Protein AF-A0A937ZU94-F1 (afdb_monomer)

pLDDT: mean 85.12, std 18.33, range [48.28, 98.69]

Solvent-accessible surface area (backbone atoms only — not comparable to full-atom values): 4551 Å² total; per-residue (Å²): 121,68,70,60,52,57,54,52,53,54,54,57,53,61,64,58,63,73,72,78,61,77,63,52,57,60,97,44,67,57,52,100,79,33,17,34,50,74,45,81,78,50,101,92,38,71,51,70,46,46,36,59,48,95,64,30,52,68,70,55,37,59,48,50,32,51,49,52,53,50,55,62,75,74,108

Structure (mmCIF, N/CA/C/O backbone):
data_AF-A0A937ZU94-F1
#
_entry.id   AF-A0A937ZU94-F1
#
loop_
_atom_site.grou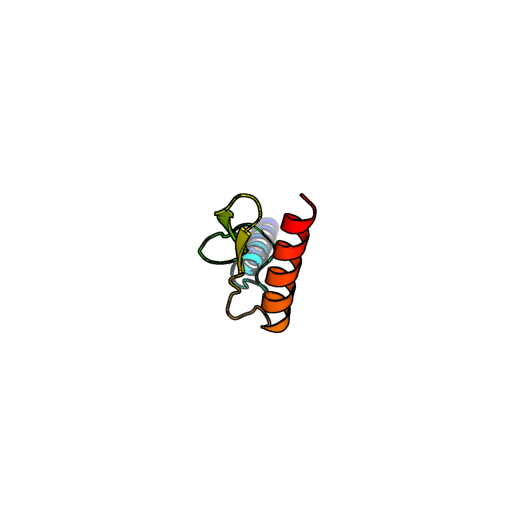p_PDB
_atom_site.id
_atom_site.type_symbol
_atom_site.label_atom_id
_atom_site.label_alt_id
_atom_site.label_comp_id
_atom_site.label_asym_id
_atom_site.label_entity_id
_atom_site.label_seq_id
_atom_site.pdbx_PDB_ins_code
_atom_site.Cartn_x
_atom_site.Cartn_y
_atom_site.Cartn_z
_atom_site.occupancy
_atom_site.B_iso_or_equiv
_atom_site.auth_seq_id
_atom_site.auth_comp_id
_atom_site.auth_asym_id
_atom_site.auth_atom_id
_atom_site.pdbx_PDB_model_num
ATOM 1 N N . MET A 1 1 ? -0.936 10.183 -51.571 1.00 48.28 1 MET A N 1
ATOM 2 C CA . MET A 1 1 ? -1.325 8.940 -50.865 1.00 48.28 1 MET A CA 1
ATOM 3 C C . MET A 1 1 ? -0.210 8.392 -49.965 1.00 48.28 1 MET A C 1
ATOM 5 O O . MET A 1 1 ? -0.522 7.728 -48.992 1.00 48.28 1 MET A O 1
ATOM 9 N N . GLU A 1 2 ? 1.062 8.739 -50.199 1.00 52.53 2 GLU A N 1
ATOM 10 C CA . GLU A 1 2 ? 2.206 8.280 -49.380 1.00 52.53 2 GLU A CA 1
ATOM 11 C C . GLU A 1 2 ? 2.355 9.018 -48.031 1.00 52.53 2 GLU A C 1
ATOM 13 O O . GLU A 1 2 ? 2.765 8.437 -47.030 1.00 52.53 2 GLU A O 1
ATOM 18 N N . ILE A 1 3 ? 1.918 10.282 -47.958 1.00 57.56 3 ILE A N 1
ATOM 19 C CA . ILE A 1 3 ? 2.031 11.122 -46.749 1.00 57.56 3 ILE A CA 1
ATOM 20 C C . ILE A 1 3 ? 1.080 10.649 -45.627 1.00 57.56 3 ILE A C 1
ATOM 22 O O . ILE A 1 3 ? 1.403 10.758 -44.446 1.00 57.56 3 ILE A O 1
ATOM 26 N N . HIS A 1 4 ? -0.084 10.082 -45.972 1.00 50.59 4 HIS A N 1
ATOM 27 C CA . HIS A 1 4 ? -1.044 9.547 -44.993 1.00 50.59 4 HIS A CA 1
ATOM 28 C C . HIS A 1 4 ? -0.601 8.199 -44.415 1.00 50.59 4 HIS A C 1
ATOM 30 O O . HIS A 1 4 ? -0.891 7.911 -43.255 1.00 50.59 4 HIS A O 1
ATOM 36 N N . LEU A 1 5 ? 0.150 7.416 -45.195 1.00 54.59 5 LEU A N 1
ATOM 37 C CA . LEU A 1 5 ? 0.676 6.116 -44.789 1.00 54.59 5 LEU A CA 1
ATOM 38 C C . LEU A 1 5 ? 1.792 6.274 -43.741 1.00 54.59 5 LEU A C 1
ATOM 40 O O . LEU A 1 5 ? 1.757 5.614 -42.705 1.00 54.59 5 LEU A O 1
ATOM 44 N N . CYS A 1 6 ? 2.698 7.242 -43.934 1.00 51.88 6 CYS A N 1
ATOM 45 C CA . CYS A 1 6 ? 3.719 7.595 -42.938 1.00 51.88 6 CYS A CA 1
ATOM 46 C C . CYS A 1 6 ? 3.123 8.204 -41.657 1.00 51.88 6 CYS A C 1
ATOM 48 O O . CYS A 1 6 ? 3.596 7.913 -40.559 1.00 51.88 6 CYS A O 1
ATOM 50 N N . ARG A 1 7 ? 2.064 9.023 -41.770 1.00 55.69 7 ARG A N 1
ATOM 51 C CA . ARG A 1 7 ? 1.383 9.619 -40.602 1.00 55.69 7 ARG A CA 1
ATOM 52 C C . ARG A 1 7 ? 0.612 8.579 -39.783 1.00 55.69 7 ARG A C 1
ATOM 54 O O . ARG A 1 7 ? 0.648 8.645 -38.560 1.00 55.69 7 ARG A O 1
ATOM 61 N N . GLY A 1 8 ? -0.043 7.615 -40.434 1.00 55.84 8 GLY A N 1
ATOM 62 C CA . GLY A 1 8 ? -0.732 6.509 -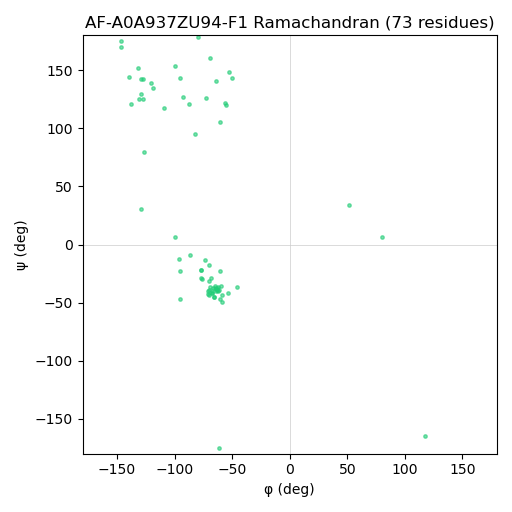39.759 1.00 55.84 8 GLY A CA 1
ATOM 63 C C . GLY A 1 8 ? 0.232 5.548 -39.056 1.00 55.84 8 GLY A C 1
ATOM 64 O O . GLY A 1 8 ? 0.000 5.180 -37.905 1.00 55.84 8 GLY A O 1
ATOM 65 N N . ALA A 1 9 ? 1.354 5.216 -39.704 1.00 58.69 9 ALA A N 1
ATOM 66 C CA . ALA A 1 9 ? 2.399 4.376 -39.119 1.00 58.69 9 ALA A CA 1
ATOM 67 C C . ALA A 1 9 ? 3.046 5.018 -37.877 1.00 58.69 9 ALA A C 1
ATOM 69 O O . ALA A 1 9 ? 3.278 4.337 -36.881 1.00 58.69 9 ALA A O 1
ATOM 70 N N . ALA A 1 10 ? 3.271 6.337 -37.895 1.00 59.84 10 ALA A N 1
ATOM 71 C CA . ALA A 1 10 ? 3.833 7.058 -36.752 1.00 59.84 10 ALA A CA 1
ATOM 72 C C . ALA A 1 10 ? 2.902 7.055 -35.522 1.00 59.84 10 ALA A C 1
ATOM 74 O O . ALA A 1 10 ? 3.374 6.918 -34.395 1.00 59.84 10 ALA A O 1
ATOM 75 N N . ILE A 1 11 ? 1.582 7.162 -35.723 1.00 60.25 11 ILE A N 1
ATOM 76 C CA . ILE A 1 11 ? 0.597 7.153 -34.625 1.00 60.25 11 ILE A CA 1
ATOM 77 C C . ILE A 1 11 ? 0.480 5.757 -33.996 1.00 60.25 11 ILE A C 1
ATOM 79 O O . ILE A 1 11 ? 0.411 5.638 -32.773 1.00 60.25 11 ILE A O 1
ATOM 83 N N . ALA A 1 12 ? 0.513 4.699 -34.811 1.00 59.72 12 ALA A N 1
ATOM 84 C CA . ALA A 1 12 ? 0.453 3.322 -34.320 1.00 59.72 12 ALA A CA 1
ATOM 85 C C . ALA A 1 12 ? 1.657 2.968 -33.429 1.00 59.72 12 ALA A C 1
ATOM 87 O O . ALA A 1 12 ? 1.493 2.309 -32.405 1.00 59.72 12 ALA A O 1
ATOM 88 N N . VAL A 1 13 ? 2.854 3.461 -33.766 1.00 59.69 13 VAL A N 1
ATOM 89 C CA . VAL A 1 13 ? 4.067 3.224 -32.970 1.00 59.69 13 VAL A CA 1
ATOM 90 C C . VAL A 1 13 ? 3.975 3.897 -31.595 1.00 59.69 13 VAL A C 1
ATOM 92 O O . VAL A 1 13 ? 4.228 3.235 -30.594 1.00 59.69 13 VAL A O 1
ATOM 95 N N . VAL A 1 14 ? 3.527 5.154 -31.496 1.00 60.03 14 VAL A N 1
ATOM 96 C CA . VAL A 1 14 ? 3.429 5.868 -30.201 1.00 60.03 14 VAL A CA 1
ATOM 97 C C . VAL A 1 14 ? 2.455 5.193 -29.224 1.00 60.03 14 VAL A C 1
ATOM 99 O O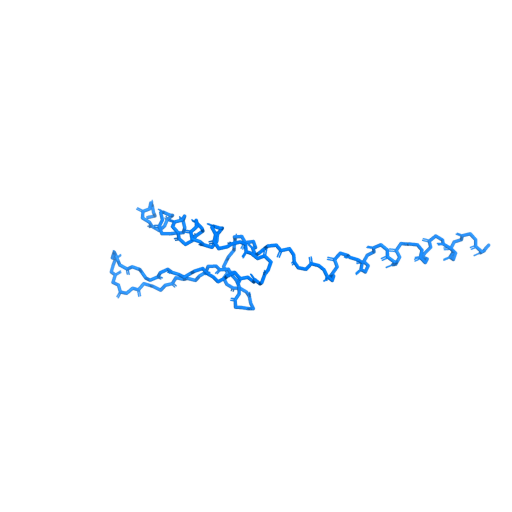 . VAL A 1 14 ? 2.740 5.127 -28.029 1.00 60.03 14 VAL A O 1
ATOM 102 N N . LEU A 1 15 ? 1.343 4.635 -29.713 1.00 59.44 15 LEU A N 1
ATOM 103 C CA . LEU A 1 15 ? 0.359 3.948 -28.864 1.00 59.44 15 LEU A CA 1
ATOM 104 C C . LEU A 1 15 ? 0.893 2.634 -28.270 1.00 59.44 15 LEU A C 1
ATOM 106 O O . LEU A 1 15 ? 0.497 2.256 -27.170 1.00 59.44 15 LEU A O 1
ATOM 110 N N . THR A 1 16 ? 1.822 1.958 -28.952 1.00 59.84 16 THR A N 1
ATOM 111 C CA . THR A 1 16 ? 2.392 0.689 -28.460 1.00 59.84 16 THR A CA 1
ATOM 112 C C . THR A 1 16 ? 3.426 0.855 -27.341 1.00 59.84 16 THR A C 1
ATOM 114 O O . THR A 1 16 ? 3.610 -0.071 -26.555 1.00 59.84 16 THR A O 1
ATOM 117 N N . LEU A 1 17 ? 4.057 2.030 -27.189 1.00 56.47 17 LEU A N 1
ATOM 118 C CA . LEU A 1 17 ? 5.046 2.255 -26.121 1.00 56.47 17 LEU A CA 1
ATOM 119 C C . LEU A 1 17 ? 4.421 2.485 -24.735 1.00 56.47 17 LEU A C 1
ATOM 121 O O . LEU A 1 17 ? 5.087 2.248 -23.730 1.00 56.47 17 LEU A O 1
ATOM 125 N N . ALA A 1 18 ? 3.153 2.902 -24.653 1.00 56.28 18 ALA A N 1
ATOM 126 C CA . ALA A 1 18 ? 2.478 3.135 -23.371 1.00 56.28 18 ALA A CA 1
ATOM 127 C C . ALA A 1 18 ? 2.111 1.836 -22.624 1.00 56.28 18 ALA A C 1
ATOM 129 O O . ALA A 1 18 ? 1.784 1.883 -21.441 1.00 56.28 18 ALA A O 1
ATOM 130 N N . ALA A 1 19 ? 2.169 0.680 -23.295 1.00 54.97 19 ALA A N 1
ATOM 131 C CA . ALA A 1 19 ? 1.713 -0.597 -22.746 1.00 54.97 19 ALA A CA 1
ATOM 132 C C . ALA A 1 19 ? 2.824 -1.446 -22.099 1.00 54.97 19 ALA A C 1
ATOM 134 O O . ALA A 1 19 ? 2.531 -2.291 -21.258 1.00 54.97 19 ALA A O 1
ATOM 135 N N . CYS A 1 20 ? 4.096 -1.244 -22.462 1.00 56.97 20 CYS A N 1
ATOM 136 C CA . CYS A 1 20 ? 5.179 -2.169 -22.087 1.00 56.97 20 CYS A CA 1
ATOM 137 C C . CYS A 1 20 ? 6.025 -1.734 -20.879 1.00 56.97 20 CYS A C 1
ATOM 139 O O . CYS A 1 20 ? 7.007 -2.397 -20.556 1.00 56.97 20 CYS A O 1
ATOM 141 N N . GLY A 1 21 ? 5.660 -0.652 -20.191 1.00 55.56 21 GLY A N 1
ATOM 142 C CA . GLY A 1 21 ? 6.364 -0.182 -18.999 1.00 55.56 21 GLY A CA 1
ATOM 143 C C . GLY A 1 21 ? 5.402 0.002 -17.838 1.00 55.56 21 GLY A C 1
ATOM 144 O O . GLY A 1 21 ? 4.982 1.123 -17.569 1.00 55.56 21 GLY A O 1
ATOM 145 N N . GLY A 1 22 ? 5.037 -1.086 -17.157 1.00 71.69 22 GLY A N 1
ATOM 146 C CA . GLY A 1 22 ? 4.269 -1.000 -15.917 1.00 71.69 22 GLY A CA 1
ATOM 147 C C . GLY A 1 22 ? 5.069 -0.214 -14.879 1.00 71.69 22 GLY A C 1
ATOM 148 O O . GLY A 1 22 ? 6.065 -0.712 -14.348 1.00 71.69 22 GLY A O 1
ATOM 149 N N . GLY A 1 23 ? 4.670 1.036 -14.634 1.00 86.88 23 GLY A N 1
ATOM 150 C CA . GLY A 1 23 ? 5.259 1.883 -13.602 1.00 86.88 23 GLY A CA 1
ATOM 151 C C . GLY A 1 23 ? 5.087 1.293 -12.194 1.00 86.88 23 GLY A C 1
ATOM 152 O O . GLY A 1 23 ? 4.589 0.173 -12.029 1.00 86.88 23 GLY A O 1
ATOM 153 N N . PRO A 1 24 ? 5.494 2.033 -11.149 1.00 94.12 24 PRO A N 1
ATOM 154 C CA . PRO A 1 24 ? 5.201 1.648 -9.774 1.00 94.12 24 PRO A CA 1
ATOM 155 C C . PRO A 1 24 ? 3.710 1.336 -9.601 1.00 94.12 24 PRO A C 1
ATOM 157 O O . PRO A 1 24 ? 2.860 1.994 -10.203 1.00 94.12 24 PRO A O 1
ATOM 160 N N . THR A 1 25 ? 3.393 0.339 -8.779 1.00 96.25 25 THR A N 1
ATOM 161 C CA . THR A 1 25 ? 2.017 -0.027 -8.459 1.00 96.25 25 THR A CA 1
ATOM 162 C C . THR A 1 25 ? 1.293 1.182 -7.891 1.00 96.25 25 THR A C 1
ATOM 164 O O . THR A 1 25 ? 1.703 1.772 -6.891 1.00 96.25 25 THR A O 1
ATOM 167 N N . LEU A 1 26 ? 0.207 1.540 -8.562 1.00 95.69 26 LEU A N 1
ATOM 168 C CA . LEU A 1 26 ? -0.676 2.623 -8.169 1.00 95.69 26 LEU A CA 1
ATOM 169 C C . LEU A 1 26 ? -1.448 2.258 -6.878 1.00 95.69 26 LEU A C 1
ATOM 171 O O . LEU A 1 26 ? -1.563 1.086 -6.506 1.00 95.69 26 LEU A O 1
ATOM 175 N N . TYR A 1 27 ? -1.973 3.265 -6.178 1.00 97.50 27 TYR A N 1
ATOM 176 C CA . TYR A 1 27 ? -2.843 3.048 -5.021 1.00 97.50 27 TYR A CA 1
ATOM 177 C C . TYR A 1 27 ? -4.291 2.782 -5.466 1.00 97.50 27 TYR A C 1
ATOM 179 O O . TYR A 1 27 ? -5.064 3.713 -5.682 1.00 97.50 27 TYR A O 1
ATOM 187 N N . GLN A 1 28 ? -4.664 1.507 -5.578 1.00 97.38 28 GLN A N 1
ATOM 188 C CA . GLN A 1 28 ? -6.024 1.040 -5.885 1.00 97.38 28 GLN A CA 1
ATOM 189 C C . GLN A 1 28 ? -6.316 -0.275 -5.166 1.00 97.38 28 GLN A C 1
ATOM 191 O O . GLN A 1 28 ? -5.393 -0.902 -4.645 1.00 97.38 28 GLN A O 1
ATOM 196 N N . GLN A 1 29 ? -7.582 -0.707 -5.179 1.00 97.69 29 GLN A N 1
ATOM 197 C CA . GLN A 1 29 ? -7.938 -2.080 -4.820 1.00 97.69 29 GLN A CA 1
ATOM 198 C C . GLN A 1 29 ? -7.121 -3.082 -5.632 1.00 97.69 29 GLN A C 1
ATOM 200 O O . GLN A 1 29 ? -6.749 -2.811 -6.770 1.00 97.69 29 GLN A O 1
ATOM 205 N N . GLU A 1 30 ? -6.848 -4.231 -5.031 1.00 97.50 30 GLU A N 1
ATOM 206 C CA . GLU A 1 30 ? -6.053 -5.284 -5.644 1.00 97.50 30 GLU A CA 1
ATOM 207 C C . GLU A 1 30 ? -6.618 -5.706 -7.011 1.00 97.50 30 GLU A C 1
ATOM 209 O O . GLU A 1 30 ? -7.756 -6.164 -7.118 1.00 97.50 30 GLU A O 1
ATOM 214 N N . VAL A 1 31 ? -5.799 -5.546 -8.051 1.00 95.31 31 VAL A N 1
ATOM 215 C CA . VAL A 1 31 ? -6.049 -6.005 -9.421 1.00 95.31 31 VAL A CA 1
ATOM 216 C C . VAL A 1 31 ? -4.816 -6.779 -9.863 1.00 95.31 31 VAL A C 1
ATOM 218 O O . VAL A 1 31 ? -3.691 -6.308 -9.689 1.00 95.31 31 VAL A O 1
ATOM 221 N N . ASP A 1 32 ? -5.018 -7.991 -10.380 1.00 93.69 32 ASP A N 1
ATOM 222 C CA . ASP A 1 32 ? -3.941 -8.895 -10.806 1.00 93.69 32 ASP A CA 1
ATOM 223 C C . ASP A 1 32 ? -2.857 -9.116 -9.726 1.00 93.69 32 ASP A C 1
ATOM 225 O O . ASP A 1 32 ? -1.672 -9.263 -10.019 1.00 93.69 32 ASP A O 1
ATOM 229 N N . GLY 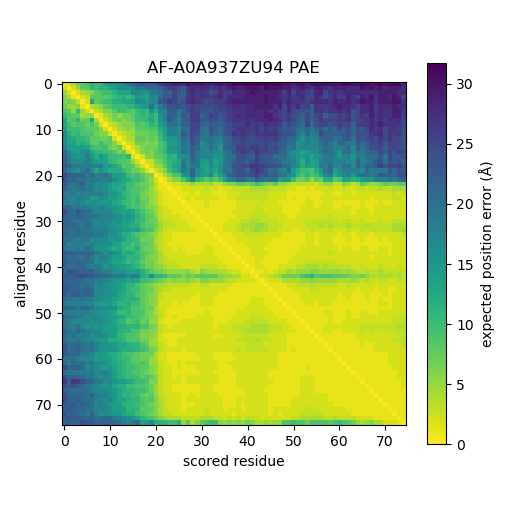A 1 33 ? -3.266 -9.120 -8.449 1.00 94.69 33 GLY A N 1
ATOM 230 C CA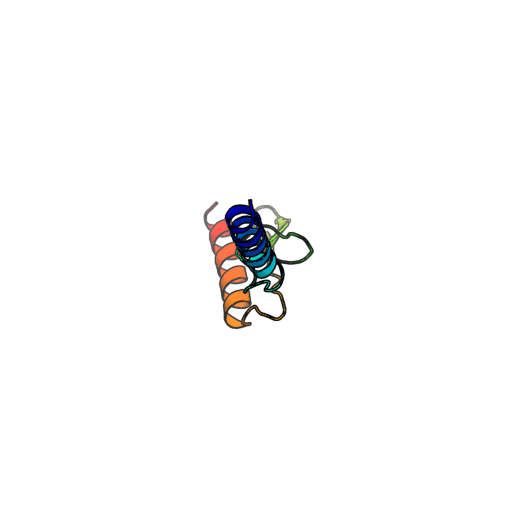 . GLY A 1 33 ? -2.381 -9.321 -7.296 1.00 94.69 33 GLY A CA 1
ATOM 231 C C . GLY A 1 33 ? -1.593 -8.083 -6.850 1.00 94.69 33 GLY A C 1
ATOM 232 O O . GLY A 1 33 ? -0.757 -8.196 -5.951 1.00 94.69 33 GLY A O 1
ATOM 233 N N . TYR A 1 34 ? -1.850 -6.906 -7.431 1.00 97.06 34 TYR A N 1
ATOM 234 C CA . TYR A 1 34 ? -1.203 -5.643 -7.066 1.00 97.06 34 TYR A CA 1
ATOM 235 C C . TYR A 1 34 ? -2.212 -4.587 -6.607 1.00 97.06 34 TYR A C 1
ATOM 237 O O . TYR A 1 34 ? -3.256 -4.400 -7.224 1.00 97.06 34 TYR A O 1
ATOM 245 N N . GLY A 1 35 ? -1.871 -3.838 -5.558 1.00 98.00 35 GLY A N 1
ATOM 246 C CA . GLY A 1 35 ? -2.753 -2.858 -4.916 1.00 98.00 35 GLY A CA 1
ATOM 247 C C . GLY A 1 35 ? -3.045 -3.216 -3.459 1.00 98.00 35 GLY A C 1
ATOM 248 O O . GLY A 1 35 ? -2.335 -4.027 -2.861 1.00 98.00 35 GLY A O 1
ATOM 249 N N . TYR A 1 36 ? -4.066 -2.590 -2.872 1.00 98.50 36 TYR A N 1
ATOM 250 C CA . TYR A 1 36 ? -4.500 -2.870 -1.508 1.00 98.50 36 TYR A CA 1
ATOM 251 C C . TYR A 1 36 ? -5.645 -3.881 -1.454 1.00 98.50 36 TYR A C 1
ATOM 253 O O . TYR A 1 36 ? -6.599 -3.831 -2.230 1.00 98.50 36 TYR A O 1
ATOM 261 N N . SER A 1 37 ? -5.610 -4.730 -0.437 1.00 98.31 37 SER A N 1
ATOM 262 C CA . SER A 1 37 ? -6.735 -5.563 -0.028 1.00 98.31 37 SER A CA 1
ATOM 263 C C . SER A 1 37 ? -6.943 -5.450 1.481 1.00 98.31 37 SER A C 1
ATOM 265 O O . SER A 1 37 ? -6.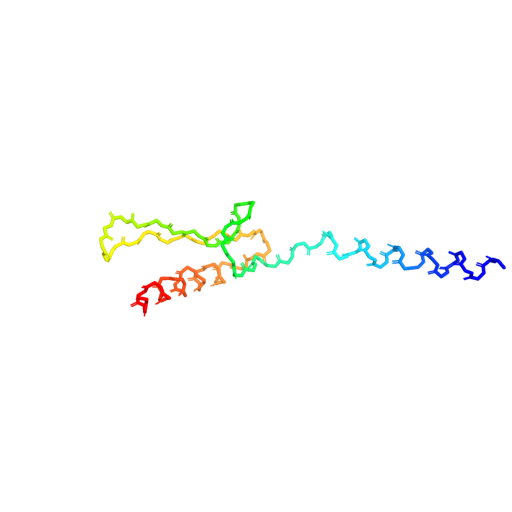032 -5.123 2.250 1.00 98.31 37 SER A O 1
ATOM 267 N N . GLN A 1 38 ? -8.189 -5.646 1.913 1.00 97.62 38 GLN A N 1
ATOM 268 C CA . GLN A 1 38 ? -8.560 -5.576 3.321 1.00 97.62 38 GLN A CA 1
ATOM 269 C C . GLN A 1 38 ? -9.549 -6.679 3.673 1.00 97.62 38 GLN A C 1
ATOM 271 O O . GLN A 1 38 ? -10.442 -7.000 2.891 1.00 97.62 38 GLN A O 1
ATOM 276 N N . GLN A 1 39 ? -9.415 -7.212 4.881 1.00 97.69 39 GLN A N 1
ATOM 277 C CA . GLN A 1 39 ? -10.351 -8.172 5.444 1.00 97.69 39 GLN A CA 1
ATOM 278 C C . GLN A 1 39 ? -10.740 -7.727 6.849 1.00 97.69 39 GLN A C 1
ATOM 280 O O . GLN A 1 39 ? -9.874 -7.537 7.708 1.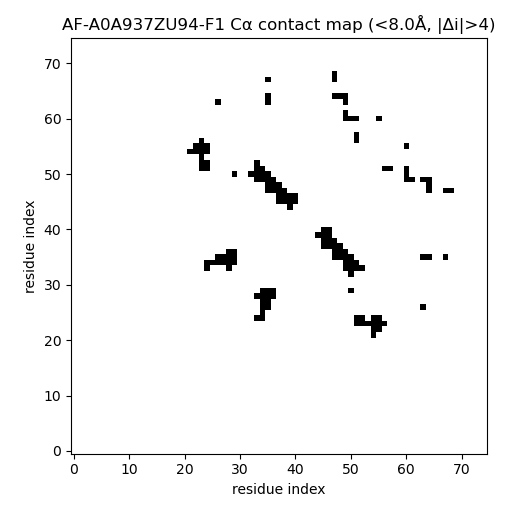00 97.69 39 GLN A O 1
ATOM 285 N N . GLN A 1 40 ? -12.043 -7.590 7.089 1.00 97.44 40 GLN A N 1
ATOM 286 C CA . GLN A 1 40 ? -12.559 -7.388 8.435 1.00 97.44 40 GLN A CA 1
ATOM 287 C C . GLN A 1 40 ? -12.459 -8.699 9.214 1.00 97.44 40 GLN A C 1
ATOM 289 O O . GLN A 1 40 ? -12.922 -9.743 8.760 1.00 97.44 40 GLN A O 1
ATOM 294 N N . ILE A 1 41 ? -11.821 -8.638 10.377 1.00 97.81 41 ILE A N 1
ATOM 295 C CA . ILE A 1 41 ? -11.703 -9.762 11.307 1.00 97.81 41 ILE A CA 1
ATOM 296 C C . ILE A 1 41 ? -12.818 -9.657 12.354 1.00 97.81 41 ILE A C 1
ATOM 298 O O . ILE A 1 41 ? -13.496 -10.638 12.629 1.00 97.81 41 ILE A O 1
ATOM 302 N N . GLU A 1 42 ? -13.008 -8.458 12.915 1.00 96.56 42 GLU A N 1
ATOM 303 C CA . GLU A 1 42 ? -14.039 -8.098 13.900 1.00 96.56 42 GLU A CA 1
ATOM 304 C C . GLU A 1 42 ? -14.471 -6.636 13.676 1.00 96.56 42 GLU A C 1
ATOM 306 O O . GLU A 1 42 ? -13.869 -5.926 12.868 1.00 96.56 42 GLU A O 1
ATOM 311 N N . GLY A 1 43 ? -15.481 -6.157 14.416 1.00 92.56 43 GLY A N 1
ATOM 312 C CA . GLY A 1 43 ? -16.087 -4.826 14.247 1.00 92.56 43 GLY A CA 1
ATOM 313 C C . GLY A 1 43 ? -15.098 -3.660 14.096 1.00 92.56 43 GLY A C 1
ATOM 314 O O . GLY A 1 43 ? -15.327 -2.784 13.273 1.00 92.56 43 GLY A O 1
ATOM 315 N N . ASN A 1 44 ? -13.968 -3.694 14.810 1.00 92.12 44 ASN A N 1
ATOM 316 C CA . ASN A 1 44 ? -12.920 -2.669 14.751 1.00 92.12 44 ASN A CA 1
ATOM 317 C C . ASN A 1 44 ? -11.515 -3.262 14.529 1.00 92.12 44 ASN A C 1
ATOM 319 O O . ASN A 1 44 ? -10.519 -2.770 15.057 1.00 92.12 44 ASN A O 1
ATOM 323 N N . ARG A 1 45 ? -11.419 -4.393 13.820 1.00 97.31 45 ARG A N 1
ATOM 324 C CA . ARG A 1 45 ? -10.134 -5.052 13.567 1.00 97.31 45 ARG A CA 1
ATOM 325 C C . ARG A 1 45 ? -10.059 -5.530 12.133 1.00 97.31 45 ARG A C 1
ATOM 327 O O . ARG A 1 45 ? -10.851 -6.369 11.712 1.00 97.31 45 ARG A O 1
ATOM 334 N N . TYR A 1 46 ? -9.058 -5.036 11.417 1.00 98.12 46 TYR A N 1
ATOM 335 C CA . TYR A 1 46 ? -8.868 -5.300 9.998 1.00 98.12 46 TYR A CA 1
ATOM 336 C C . TYR A 1 46 ? -7.453 -5.801 9.735 1.00 98.12 46 TYR A C 1
ATOM 338 O O . TYR A 1 46 ? -6.487 -5.331 10.336 1.00 98.12 46 TYR A O 1
ATOM 346 N N . ARG A 1 47 ? -7.331 -6.751 8.810 1.00 98.06 47 ARG A N 1
ATOM 347 C CA . ARG A 1 47 ? -6.063 -7.068 8.156 1.00 98.06 47 ARG A CA 1
ATOM 348 C C . ARG A 1 47 ? -5.984 -6.242 6.884 1.00 98.06 47 ARG A C 1
ATOM 350 O O . ARG A 1 47 ? -6.902 -6.301 6.073 1.00 98.06 47 ARG A O 1
ATOM 357 N N . VAL A 1 48 ? -4.889 -5.511 6.718 1.00 98.00 48 VAL A N 1
ATOM 358 C CA . VAL A 1 48 ? -4.617 -4.690 5.536 1.00 98.00 48 VAL A CA 1
ATOM 359 C C . VAL A 1 48 ? -3.346 -5.200 4.881 1.00 98.00 48 VAL A C 1
ATOM 361 O O . VAL A 1 48 ? -2.358 -5.461 5.569 1.00 98.00 48 VAL A O 1
ATOM 364 N N . VAL A 1 49 ? -3.378 -5.350 3.563 1.00 98.31 49 VAL A N 1
ATOM 365 C CA . VAL A 1 49 ? -2.231 -5.756 2.749 1.00 98.31 49 VAL A CA 1
ATOM 366 C C . VAL A 1 49 ? -2.090 -4.768 1.600 1.00 98.31 49 VAL A C 1
ATOM 368 O O . VAL A 1 49 ? -3.089 -4.294 1.064 1.00 98.31 49 VAL A O 1
ATOM 371 N N . PHE A 1 50 ? -0.849 -4.448 1.235 1.00 98.69 50 PHE A N 1
ATOM 372 C CA . PHE A 1 50 ? -0.535 -3.783 -0.023 1.00 98.69 50 PHE A CA 1
ATOM 373 C C . PHE A 1 50 ? 0.542 -4.584 -0.752 1.00 98.69 50 PHE A C 1
ATOM 375 O O . PHE A 1 50 ? 1.617 -4.817 -0.195 1.00 98.69 50 PHE A O 1
ATOM 382 N N . SER A 1 51 ? 0.265 -4.968 -1.994 1.00 98.25 51 SER A N 1
ATOM 383 C CA . SER A 1 51 ? 1.182 -5.717 -2.853 1.00 98.25 51 SER A CA 1
ATOM 384 C C . SER A 1 51 ? 1.690 -4.818 -3.975 1.00 98.25 51 SER A C 1
ATOM 386 O O . SER A 1 51 ? 0.913 -4.339 -4.798 1.00 98.25 51 SER A O 1
ATOM 388 N N . GLY A 1 52 ? 3.002 -4.574 -4.005 1.00 96.94 52 GLY A N 1
ATOM 389 C CA . GLY A 1 52 ? 3.678 -3.835 -5.075 1.00 96.94 52 GLY A CA 1
ATOM 390 C C . GLY A 1 52 ? 4.353 -4.762 -6.089 1.00 96.94 52 GLY A C 1
ATOM 391 O O . GLY A 1 52 ? 4.749 -5.877 -5.754 1.00 96.94 52 GLY A O 1
ATOM 392 N N . ASN A 1 53 ? 4.505 -4.293 -7.325 1.00 95.00 53 ASN A N 1
ATOM 393 C CA . ASN A 1 53 ? 5.290 -4.960 -8.364 1.00 95.00 53 ASN A CA 1
ATOM 394 C C . ASN A 1 53 ? 6.801 -4.705 -8.192 1.00 95.00 53 ASN A C 1
ATOM 396 O O . ASN A 1 53 ? 7.225 -3.953 -7.313 1.00 95.00 53 ASN A O 1
ATOM 400 N N . SER A 1 54 ? 7.625 -5.291 -9.066 1.00 94.25 54 SER A N 1
ATOM 401 C CA . SER A 1 54 ? 9.090 -5.134 -9.041 1.00 94.25 54 SER A CA 1
ATOM 402 C C . SER A 1 54 ? 9.582 -3.693 -9.223 1.00 94.25 54 SER A C 1
ATOM 404 O O . SER A 1 54 ? 10.694 -3.376 -8.814 1.00 94.25 54 SER A O 1
ATOM 406 N N . SER A 1 55 ? 8.770 -2.821 -9.823 1.00 95.12 55 SER A N 1
ATOM 407 C CA . SER A 1 55 ? 9.070 -1.395 -10.012 1.00 95.12 55 SER A CA 1
ATOM 408 C C . SER A 1 55 ? 8.656 -0.538 -8.808 1.00 95.12 55 SER A C 1
ATOM 410 O O . SER A 1 55 ? 8.967 0.653 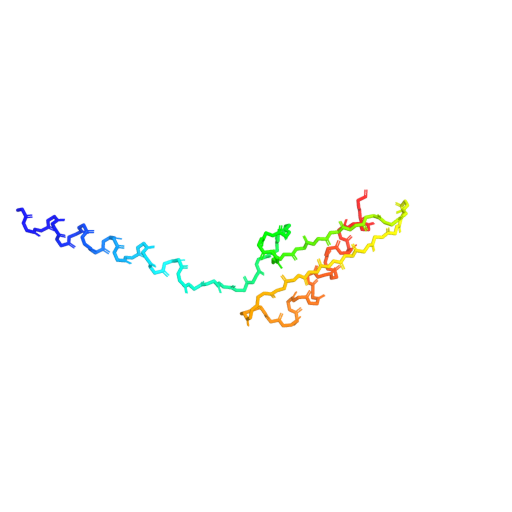-8.753 1.00 95.12 55 SER A O 1
ATOM 412 N N . THR A 1 56 ? 7.935 -1.111 -7.840 1.00 96.50 56 THR A N 1
ATOM 413 C CA . THR A 1 56 ? 7.437 -0.391 -6.669 1.00 96.50 56 THR A CA 1
ATOM 414 C C . THR A 1 56 ? 8.487 -0.399 -5.577 1.00 96.50 56 THR A C 1
ATOM 416 O O . THR A 1 56 ? 8.898 -1.448 -5.083 1.00 96.50 56 THR A O 1
ATOM 419 N N . GLN A 1 57 ? 8.906 0.789 -5.153 1.00 97.88 57 GLN A N 1
ATOM 420 C CA . GLN A 1 57 ? 9.848 0.903 -4.050 1.00 97.88 57 GLN A CA 1
ATOM 421 C C . GLN A 1 57 ? 9.220 0.361 -2.764 1.00 97.88 57 GLN A C 1
ATOM 423 O O . GLN A 1 57 ? 8.055 0.622 -2.458 1.00 97.88 57 GLN A O 1
ATOM 428 N N . ARG A 1 58 ? 10.020 -0.336 -1.956 1.00 97.62 58 ARG A N 1
ATOM 429 C CA . ARG A 1 58 ? 9.578 -0.865 -0.660 1.00 97.62 58 ARG A CA 1
ATOM 430 C C . ARG A 1 58 ? 8.974 0.217 0.241 1.00 97.62 58 ARG A C 1
ATOM 432 O O . ARG A 1 58 ? 7.939 -0.016 0.855 1.00 97.62 58 ARG A O 1
ATOM 439 N N . GLY A 1 59 ? 9.578 1.407 0.274 1.00 98.44 59 GLY A N 1
ATOM 440 C CA . GLY A 1 59 ? 9.050 2.536 1.046 1.00 98.44 59 GLY A CA 1
ATOM 441 C C . GLY A 1 59 ? 7.639 2.945 0.612 1.00 98.44 59 GLY A C 1
ATOM 442 O O . GLY A 1 59 ? 6.809 3.267 1.456 1.00 98.44 59 GLY A O 1
ATOM 443 N N . THR A 1 60 ? 7.328 2.857 -0.684 1.00 98.06 60 THR A N 1
ATOM 444 C CA . THR A 1 60 ? 5.979 3.102 -1.213 1.00 98.06 60 THR A CA 1
ATOM 445 C C . THR A 1 60 ? 4.986 2.053 -0.719 1.00 98.06 60 THR A C 1
ATOM 447 O O . THR A 1 60 ? 3.920 2.421 -0.239 1.00 98.06 60 THR A O 1
ATOM 450 N N . VAL A 1 61 ? 5.349 0.766 -0.752 1.00 98.44 61 VAL A N 1
ATOM 451 C CA . VAL A 1 61 ? 4.510 -0.328 -0.221 1.00 98.44 61 VAL A CA 1
ATOM 452 C C . VAL A 1 61 ? 4.210 -0.124 1.265 1.00 98.44 61 VAL A C 1
ATOM 454 O O . VAL A 1 61 ? 3.054 -0.171 1.685 1.00 98.44 61 VAL A O 1
ATOM 457 N N . GLU A 1 62 ? 5.243 0.153 2.063 1.00 98.50 62 GLU A N 1
ATOM 458 C CA . GLU A 1 62 ? 5.102 0.377 3.503 1.00 98.50 62 GLU A CA 1
ATOM 459 C C . GLU A 1 62 ? 4.274 1.632 3.821 1.00 98.50 62 GLU A C 1
ATOM 461 O O . GLU A 1 62 ? 3.511 1.652 4.788 1.00 98.50 62 GLU A O 1
ATOM 466 N N . ASN A 1 63 ? 4.397 2.682 3.009 1.00 98.62 63 ASN A N 1
ATOM 467 C CA . ASN A 1 63 ? 3.579 3.880 3.154 1.00 98.62 63 ASN A CA 1
ATOM 468 C C . ASN A 1 63 ? 2.121 3.614 2.777 1.00 98.62 63 ASN A C 1
ATOM 470 O O . ASN A 1 63 ? 1.234 4.030 3.516 1.00 98.62 63 ASN A O 1
ATOM 474 N N . TYR A 1 64 ? 1.855 2.895 1.686 1.00 98.50 64 TYR A N 1
ATOM 475 C CA . TYR A 1 64 ? 0.489 2.622 1.243 1.00 98.50 64 TYR A CA 1
ATOM 476 C C . TYR A 1 64 ? -0.274 1.674 2.164 1.00 98.50 64 TYR A C 1
ATOM 478 O O . TYR A 1 64 ? -1.452 1.920 2.416 1.00 98.50 64 TYR A O 1
ATOM 486 N N . VAL A 1 65 ? 0.368 0.657 2.750 1.00 98.44 65 VAL A N 1
ATOM 487 C CA . VAL A 1 65 ? -0.308 -0.180 3.759 1.00 98.44 65 VAL A CA 1
ATOM 488 C C . VAL A 1 65 ? -0.677 0.633 5.008 1.00 98.44 65 VAL A C 1
ATOM 490 O O . VAL A 1 65 ? -1.780 0.487 5.533 1.00 98.44 65 VAL A O 1
ATOM 493 N N . ARG A 1 66 ? 0.202 1.546 5.455 1.00 98.44 66 ARG A N 1
ATOM 494 C CA . ARG A 1 66 ? -0.083 2.455 6.580 1.00 98.44 66 ARG A CA 1
ATOM 495 C C . ARG A 1 66 ? -1.179 3.461 6.234 1.00 98.44 66 ARG A C 1
ATOM 497 O O . ARG A 1 66 ? -2.060 3.697 7.053 1.00 98.44 66 ARG A O 1
ATOM 504 N N . PHE A 1 67 ? -1.145 4.017 5.026 1.00 98.44 67 PHE A N 1
ATOM 505 C CA . PHE A 1 67 ? -2.165 4.938 4.536 1.00 98.44 67 PHE A CA 1
ATOM 506 C C . PHE A 1 67 ? -3.541 4.266 4.496 1.00 98.44 67 PHE A C 1
ATOM 508 O O . PHE A 1 67 ? -4.490 4.797 5.066 1.00 98.44 67 PHE A O 1
ATOM 515 N N . ARG A 1 68 ? -3.637 3.047 3.951 1.00 98.44 68 ARG A N 1
ATOM 516 C CA . ARG A 1 68 ? -4.899 2.301 3.925 1.00 98.44 68 ARG A CA 1
ATOM 517 C C . ARG A 1 68 ? -5.424 1.981 5.323 1.00 98.44 68 ARG A C 1
ATOM 519 O O . ARG A 1 68 ? -6.623 2.078 5.564 1.00 98.44 68 ARG A O 1
ATOM 526 N N . ALA A 1 69 ? -4.539 1.625 6.255 1.00 98.25 69 ALA A N 1
ATOM 527 C CA . ALA A 1 69 ? -4.925 1.412 7.647 1.00 98.25 69 ALA A CA 1
ATOM 528 C C . ALA A 1 69 ? -5.498 2.689 8.291 1.00 98.25 69 ALA A C 1
ATOM 530 O O . ALA A 1 69 ? -6.478 2.607 9.028 1.00 98.25 69 ALA A O 1
ATOM 531 N N . ALA A 1 70 ? -4.932 3.860 7.983 1.00 98.44 70 ALA A N 1
ATOM 532 C CA . ALA A 1 70 ? -5.447 5.141 8.462 1.00 98.44 70 ALA A CA 1
ATOM 533 C C . ALA A 1 70 ? -6.819 5.484 7.857 1.00 98.44 70 ALA A C 1
ATOM 535 O O . ALA A 1 70 ? -7.692 5.941 8.585 1.00 98.44 70 ALA A O 1
ATOM 536 N N . GLU A 1 71 ? -7.041 5.217 6.565 1.00 97.62 71 GLU A N 1
ATOM 537 C CA . GLU A 1 71 ? -8.354 5.421 5.931 1.00 97.62 71 GLU A CA 1
ATOM 538 C C . GLU A 1 71 ? -9.456 4.599 6.611 1.00 97.62 71 GLU A C 1
ATOM 540 O O . GLU A 1 71 ? -10.533 5.122 6.876 1.00 97.62 71 GLU A O 1
ATOM 545 N N . ILE A 1 72 ? -9.182 3.329 6.932 1.00 97.19 72 ILE A N 1
ATOM 546 C CA . ILE A 1 72 ? -10.138 2.462 7.640 1.00 97.19 72 ILE A CA 1
ATOM 547 C C . ILE A 1 72 ? -10.425 2.992 9.046 1.00 97.19 72 ILE A C 1
ATOM 549 O O . ILE A 1 72 ? -11.557 2.914 9.500 1.00 97.19 72 ILE A O 1
ATOM 553 N N . ALA A 1 73 ? -9.417 3.528 9.737 1.00 96.56 73 ALA A N 1
ATOM 554 C CA . ALA A 1 73 ? -9.582 4.058 11.089 1.00 96.56 73 ALA A CA 1
ATOM 555 C C . ALA A 1 73 ? -10.409 5.358 11.148 1.00 96.56 73 ALA A C 1
ATOM 557 O O . ALA A 1 73 ? -10.858 5.734 12.229 1.00 96.56 73 ALA A O 1
ATOM 558 N N . LEU A 1 74 ? -10.573 6.055 10.018 1.00 96.38 74 LEU A N 1
ATOM 559 C CA . LEU A 1 74 ? -11.368 7.282 9.902 1.00 96.38 74 LEU A CA 1
ATOM 560 C C . LEU A 1 74 ? -12.802 7.042 9.407 1.00 96.38 74 LEU A C 1
ATOM 562 O O . LEU A 1 74 ? -13.600 7.979 9.442 1.00 96.38 74 LEU A O 1
ATOM 566 N N . ALA A 1 75 ? -13.098 5.842 8.904 1.00 88.62 75 ALA A N 1
ATOM 567 C CA . ALA A 1 75 ? -14.412 5.452 8.398 1.00 88.62 75 ALA A CA 1
ATOM 568 C C . ALA A 1 75 ? -15.348 5.027 9.539 1.00 88.62 75 ALA A C 1
ATOM 570 O O . ALA A 1 75 ? -16.544 5.386 9.458 1.00 88.62 75 ALA A O 1
#

Secondary structure (DSSP, 8-state):
-HHHHHHH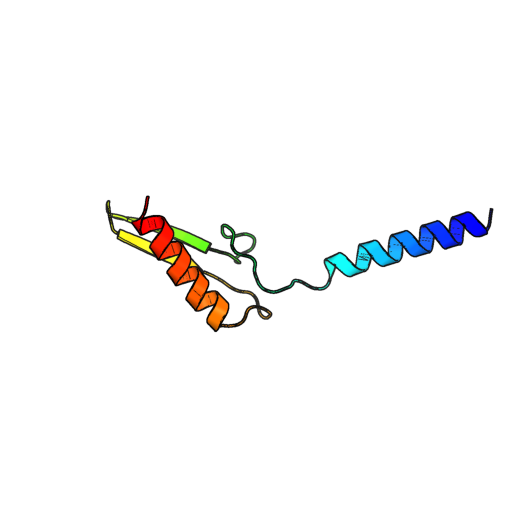HHHHHHHHHTSS---SPPSSB-BTTBEEEEEEEETTEEEEEEE--TTS-HHHHHHHHHHHHHHHHH-

Sequence (75 aa):
MEIHLCRGAAIAVVLTLAACGGGPTLYQQEVDGYGYSQQQIEGNRYRVVFSGNSSTQRGTVENYVRFRAAEIALA

Mean predicted aligned error: 9.56 Å

Foldseek 3Di:
DVVVVVVVVVVVVVVVVVPPDDAKQDADPDDPNAHKDWDDPDPLDIDIAGDIDPNHDPVNRVVSSVVVNVVSVVD

Radius of gyration: 19.85 Å; Cα contacts (8 Å, |Δi|>4): 72; chains: 1; bounding box: 26×21×66 Å